Protein AF-A0A353M9H6-F1 (afdb_monomer)

Secondary structure (DSSP, 8-state):
-EEEEEEE--B-TT--BPPPEEEEEEE-----PPPEEEEEE--S--SSS-----EEEEE-SS--------SSS----

Mean predicted aligned error: 5.36 Å

Solvent-accessible surface 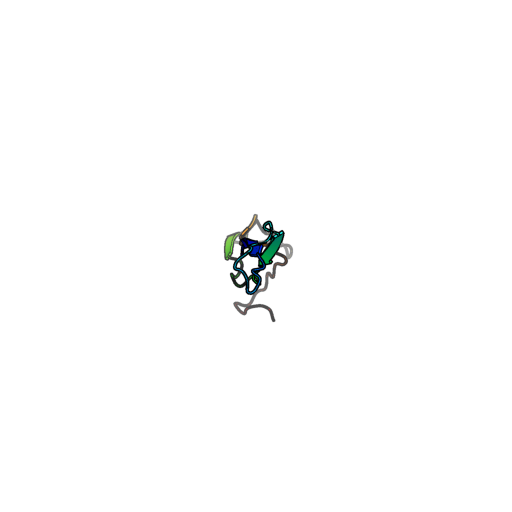area (backbone atoms only — not comparable to full-atom values): 5535 Å² total; per-residue (Å²): 110,51,77,48,76,48,76,47,69,53,69,54,96,89,66,55,67,55,75,77,48,74,52,76,49,76,44,81,64,84,88,79,81,74,70,43,77,72,48,77,41,62,69,97,72,73,97,56,94,74,75,65,76,75,40,78,42,72,52,48,97,85,68,80,90,78,88,87,88,76,98,59,103,63,84,87,130

pLDDT: mean 96.13, std 2.96, range [82.5, 98.69]

Nearest PDB structures (foldseek):
  8cem-assembly2_B  TM=5.744E-01  e=7.471E+00  Bos taurus
  3ua0-assembly1_B-2  TM=3.490E-01  e=8.000E+00  Bombyx mori

Radius of gyration: 26.87 Å; Cα contacts (8 Å, |Δi|>4): 88; chains: 1; bounding box: 64×20×66 Å

Sequence (77 aa):
AGSNTFYAWAKDAAGNVSLAKSASVTVTLPDTTVPVVGTFTLPATATTLTVPVSALTATDNVAVTGYLINQVATAPT

Foldseek 3Di:
DAKDKDWDWDADPVGDIDDIDIDIDDDDDDDDDDKDKDDWDWPPDDPDPDTDTPDTDIDDPPDDDDDDDDPDPDDDD

Structure (mmCIF, N/CA/C/O backbone):
data_AF-A0A353M9H6-F1
#
_entry.id   AF-A0A353M9H6-F1
#
loop_
_atom_site.group_PDB
_atom_site.id
_atom_site.type_symbol
_atom_site.label_atom_id
_atom_site.label_alt_id
_atom_site.label_comp_id
_atom_site.label_asym_id
_atom_site.label_entity_id
_atom_site.label_seq_id
_atom_site.pdbx_PDB_ins_code
_atom_site.Cartn_x
_atom_site.Cartn_y
_atom_site.Cartn_z
_atom_site.occupancy
_atom_site.B_iso_or_equiv
_atom_site.auth_seq_id
_atom_site.auth_comp_id
_atom_site.auth_asym_id
_atom_site.auth_atom_id
_atom_site.pdbx_PDB_model_num
ATOM 1 N N . ALA A 1 1 ? 9.058 -3.243 -7.513 1.00 84.12 1 ALA A N 1
ATOM 2 C CA . ALA A 1 1 ? 9.187 -1.798 -7.788 1.00 84.12 1 ALA A CA 1
ATOM 3 C C . ALA A 1 1 ? 10.647 -1.388 -7.628 1.00 84.12 1 ALA A C 1
ATOM 5 O O . ALA A 1 1 ? 11.382 -2.099 -6.951 1.00 84.12 1 ALA A O 1
ATOM 6 N N . GLY A 1 2 ? 11.076 -0.296 -8.254 1.00 91.31 2 GLY A N 1
ATOM 7 C CA . GLY A 1 2 ? 12.448 0.203 -8.129 1.00 91.31 2 GLY A CA 1
ATOM 8 C C . GLY A 1 2 ? 12.830 1.167 -9.247 1.00 91.31 2 GLY A C 1
ATOM 9 O O . GLY A 1 2 ? 12.158 1.225 -10.276 1.00 91.31 2 GLY A O 1
ATOM 10 N N . SER A 1 3 ? 13.910 1.920 -9.043 1.00 95.88 3 SER A N 1
ATOM 11 C CA . SER A 1 3 ? 14.499 2.776 -10.075 1.00 95.88 3 SER A CA 1
ATOM 12 C C . SER A 1 3 ? 15.728 2.094 -10.659 1.00 95.88 3 SER A C 1
ATOM 14 O O . SER A 1 3 ? 16.609 1.665 -9.914 1.00 95.88 3 SER A O 1
ATOM 16 N N . ASN A 1 4 ? 15.772 1.979 -11.983 1.00 96.62 4 ASN A N 1
ATOM 17 C CA . ASN A 1 4 ? 16.893 1.399 -12.712 1.00 96.62 4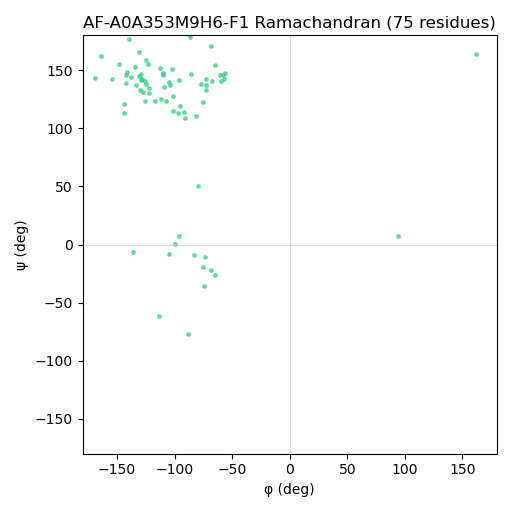 ASN A CA 1
ATOM 18 C C . ASN A 1 4 ? 17.432 2.425 -13.707 1.00 96.62 4 ASN A C 1
ATOM 20 O O . ASN A 1 4 ? 16.660 3.048 -14.437 1.00 96.62 4 ASN A O 1
ATOM 24 N N . THR A 1 5 ? 18.753 2.571 -13.767 1.00 97.94 5 THR A N 1
ATOM 25 C CA . THR A 1 5 ? 19.427 3.418 -14.758 1.00 97.94 5 THR A CA 1
ATOM 26 C C . THR A 1 5 ? 20.111 2.535 -15.789 1.00 97.94 5 THR A C 1
ATOM 28 O O . THR A 1 5 ? 20.942 1.696 -15.446 1.00 97.94 5 THR A O 1
ATOM 31 N N . PHE A 1 6 ? 19.764 2.738 -17.054 1.00 97.88 6 PHE A N 1
ATOM 32 C CA . PHE A 1 6 ? 20.337 2.039 -18.197 1.00 97.88 6 PHE A CA 1
ATOM 33 C C . PHE A 1 6 ? 21.350 2.929 -18.898 1.00 97.88 6 PHE A C 1
ATOM 35 O O . PHE A 1 6 ? 21.215 4.152 -18.894 1.00 97.88 6 PHE A O 1
ATOM 42 N N . TYR A 1 7 ? 22.340 2.301 -19.524 1.00 98.25 7 TYR A N 1
ATOM 43 C CA . TYR A 1 7 ? 23.408 2.969 -20.256 1.00 98.25 7 TYR A CA 1
ATOM 44 C C . TYR A 1 7 ? 23.481 2.413 -21.677 1.00 98.25 7 TYR A C 1
ATOM 46 O O . TYR A 1 7 ? 23.314 1.211 -21.883 1.00 98.25 7 TYR A O 1
ATOM 54 N N . ALA A 1 8 ? 23.721 3.284 -22.651 1.00 98.12 8 ALA A N 1
ATOM 55 C CA . ALA A 1 8 ? 23.809 2.938 -24.060 1.00 98.12 8 ALA A CA 1
ATOM 56 C C . ALA A 1 8 ? 25.062 3.540 -24.702 1.00 98.12 8 ALA A C 1
ATOM 58 O O . AL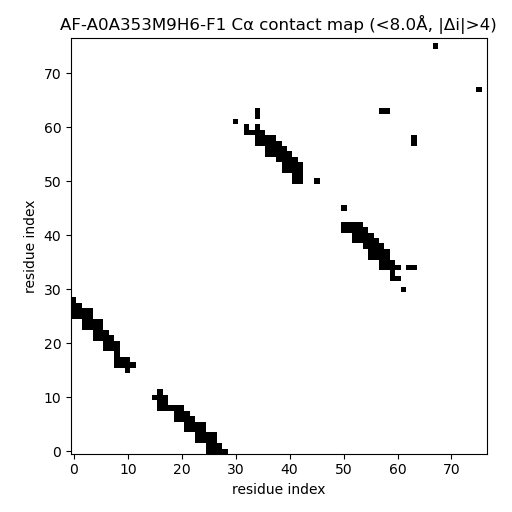A A 1 8 ? 25.463 4.665 -24.392 1.00 98.12 8 ALA A O 1
ATOM 59 N N . TRP A 1 9 ? 25.623 2.784 -25.644 1.00 98.56 9 TRP A N 1
ATOM 60 C CA . TRP A 1 9 ? 26.746 3.159 -26.497 1.00 98.56 9 TRP A CA 1
ATOM 61 C C . TRP A 1 9 ? 26.429 2.766 -27.939 1.00 98.56 9 TRP A C 1
ATOM 63 O O . TRP A 1 9 ? 25.706 1.796 -28.174 1.00 98.56 9 TRP A O 1
ATOM 73 N N . ALA A 1 10 ? 27.004 3.481 -28.901 1.00 98.31 10 ALA A N 1
ATOM 74 C CA . ALA A 1 10 ? 27.017 3.087 -30.305 1.00 98.31 10 ALA A CA 1
ATOM 75 C C . ALA A 1 10 ? 28.440 2.695 -30.719 1.00 98.31 10 ALA A C 1
ATOM 77 O O . ALA A 1 10 ? 29.407 3.263 -30.211 1.00 98.31 10 ALA A O 1
ATOM 78 N N . LYS A 1 11 ? 28.564 1.736 -31.641 1.00 98.38 11 LYS A N 1
ATOM 79 C CA . LYS A 1 11 ? 29.842 1.316 -32.227 1.00 98.38 11 LYS A CA 1
ATOM 80 C C . LYS A 1 11 ? 29.728 1.285 -33.748 1.00 98.38 11 LYS A C 1
ATOM 82 O O . LYS A 1 11 ? 28.751 0.740 -34.259 1.00 98.38 11 LYS A O 1
ATOM 87 N N . ASP A 1 12 ? 30.700 1.854 -34.451 1.00 98.00 12 ASP A N 1
ATOM 88 C CA . ASP A 1 12 ? 30.750 1.817 -35.917 1.00 98.00 12 ASP A CA 1
ATOM 89 C C . ASP A 1 12 ? 31.454 0.552 -36.458 1.00 98.00 12 ASP A C 1
ATOM 91 O O . ASP A 1 12 ? 31.929 -0.301 -35.704 1.00 98.00 12 ASP A O 1
ATOM 95 N N . ALA A 1 13 ? 31.515 0.415 -37.787 1.00 97.44 13 ALA A N 1
ATOM 96 C CA . ALA A 1 13 ? 32.162 -0.723 -38.446 1.00 97.44 13 ALA A CA 1
ATOM 97 C C . ALA A 1 13 ? 33.695 -0.743 -38.278 1.00 97.44 13 ALA A C 1
ATOM 99 O O . ALA A 1 13 ? 34.301 -1.806 -38.396 1.00 97.44 13 ALA A O 1
ATOM 100 N N . ALA A 1 14 ? 34.315 0.407 -37.993 1.00 98.06 14 ALA A N 1
ATOM 101 C CA . ALA A 1 14 ? 35.748 0.522 -37.726 1.00 98.06 14 ALA A CA 1
ATOM 102 C C . ALA A 1 14 ? 36.102 0.191 -36.262 1.00 98.06 14 ALA A C 1
ATOM 104 O O . ALA A 1 14 ? 37.277 0.053 -35.929 1.00 98.06 14 ALA A O 1
ATOM 105 N N . GLY A 1 15 ? 35.098 0.029 -35.395 1.00 98.12 15 GLY A N 1
ATOM 106 C CA . GLY A 1 15 ? 35.263 -0.318 -33.988 1.00 98.12 15 GLY A CA 1
ATOM 107 C C . GLY A 1 15 ? 35.306 0.877 -33.034 1.00 98.12 15 GLY A C 1
ATOM 108 O O . GLY A 1 15 ? 35.535 0.666 -31.843 1.00 98.12 15 GLY A O 1
ATOM 109 N N . ASN A 1 16 ? 35.051 2.105 -33.498 1.00 97.94 16 ASN A N 1
ATOM 110 C CA . ASN A 1 16 ? 34.994 3.276 -32.621 1.00 97.94 16 ASN A CA 1
ATOM 111 C C . ASN A 1 16 ? 33.714 3.240 -31.776 1.00 97.94 16 ASN A C 1
ATOM 113 O O . ASN A 1 16 ? 32.627 3.027 -32.316 1.00 97.94 16 ASN A O 1
ATOM 117 N N . VAL A 1 17 ? 33.828 3.473 -30.464 1.00 98.25 17 VAL A N 1
ATOM 118 C CA . VAL A 1 17 ? 32.703 3.454 -29.511 1.00 98.25 17 VAL A CA 1
ATOM 119 C C . VAL A 1 17 ? 32.389 4.871 -29.030 1.00 98.25 17 VAL A C 1
ATOM 121 O O . VAL A 1 17 ? 33.296 5.637 -28.707 1.00 98.25 17 VAL A O 1
ATOM 124 N N . SER A 1 18 ? 31.105 5.230 -28.974 1.00 98.69 18 SER A N 1
ATOM 125 C CA . SER A 1 18 ? 30.654 6.538 -28.488 1.00 98.69 18 SER A CA 1
ATOM 126 C C . SER A 1 18 ? 30.889 6.725 -26.984 1.00 98.69 18 SER A C 1
ATOM 128 O O . SER A 1 18 ? 31.145 5.778 -26.245 1.00 98.69 18 SER A O 1
ATOM 130 N N . LEU A 1 19 ? 30.689 7.948 -26.488 1.00 98.44 19 LEU A N 1
ATOM 131 C CA . LEU A 1 19 ? 30.449 8.156 -25.058 1.00 98.44 19 LEU A CA 1
ATOM 132 C C . LEU A 1 19 ? 29.123 7.502 -24.637 1.00 98.44 19 LEU A C 1
ATOM 134 O O . LEU A 1 19 ? 28.213 7.339 -25.457 1.00 98.44 19 LEU A O 1
ATOM 138 N N . ALA A 1 20 ? 29.018 7.148 -23.355 1.00 98.00 20 ALA A N 1
ATOM 139 C CA . ALA A 1 20 ? 27.790 6.607 -22.788 1.00 98.00 20 ALA A CA 1
ATOM 140 C C . ALA A 1 20 ? 26.691 7.679 -22.750 1.00 98.00 20 ALA A C 1
ATOM 142 O O . ALA A 1 20 ? 26.943 8.824 -22.365 1.00 98.00 20 ALA A O 1
ATOM 143 N N . LYS A 1 21 ? 25.453 7.287 -23.046 1.00 98.50 21 LYS A N 1
ATOM 144 C CA . LYS A 1 21 ? 24.257 7.996 -22.572 1.00 98.50 21 LYS A CA 1
ATOM 145 C C . LYS A 1 21 ? 23.504 7.130 -21.583 1.00 98.50 21 LYS A C 1
ATOM 147 O O . LYS A 1 21 ? 23.562 5.910 -21.682 1.00 98.50 21 LYS A O 1
ATOM 152 N N . SER A 1 22 ? 22.785 7.756 -20.661 1.00 97.81 22 SER A N 1
ATOM 153 C CA . SER A 1 22 ? 21.936 7.048 -19.712 1.00 97.81 22 SER A CA 1
ATOM 154 C C . SER A 1 22 ? 20.485 7.503 -19.770 1.00 97.81 22 SER A C 1
ATOM 156 O O . SER A 1 22 ? 20.175 8.618 -20.192 1.00 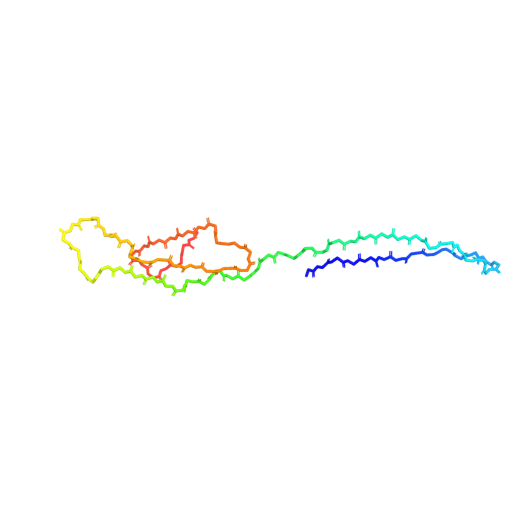97.81 22 SER A O 1
ATOM 158 N N . ALA A 1 23 ? 19.601 6.608 -19.342 1.00 98.25 23 ALA A N 1
ATOM 159 C CA . ALA A 1 23 ? 18.192 6.878 -19.105 1.00 98.25 23 ALA A CA 1
ATOM 160 C C . ALA A 1 23 ? 17.740 6.104 -17.864 1.00 98.25 23 ALA A C 1
ATOM 162 O O . ALA A 1 23 ? 18.128 4.950 -17.675 1.00 98.25 23 ALA A O 1
ATOM 163 N N . SER A 1 24 ? 16.921 6.732 -17.025 1.00 97.75 24 SER A N 1
ATOM 164 C CA . SER A 1 24 ? 16.369 6.097 -15.828 1.00 97.75 24 SER A CA 1
ATOM 165 C C . SER A 1 24 ? 14.908 5.728 -16.038 1.00 97.75 24 SER A C 1
ATOM 167 O O . SER A 1 24 ? 14.143 6.491 -16.627 1.00 97.75 24 SER A O 1
ATOM 169 N N . VAL A 1 25 ? 14.527 4.559 -15.533 1.00 97.56 25 VAL A N 1
ATOM 170 C CA . VAL A 1 25 ? 13.158 4.049 -15.546 1.00 97.56 25 VAL A CA 1
ATOM 171 C C . VAL A 1 25 ? 12.765 3.689 -14.123 1.00 97.56 25 VAL A C 1
ATOM 173 O O . VAL A 1 25 ? 13.414 2.864 -13.474 1.00 97.56 25 VAL A O 1
ATOM 176 N N . THR A 1 26 ? 11.670 4.281 -13.657 1.00 97.12 26 THR A N 1
ATOM 177 C CA . THR A 1 26 ? 11.041 3.914 -12.390 1.00 97.12 26 THR A CA 1
ATOM 178 C C . THR A 1 26 ? 9.925 2.920 -12.664 1.00 97.12 26 THR A C 1
ATOM 180 O O . THR A 1 26 ? 8.967 3.230 -13.368 1.00 97.12 26 THR A O 1
ATOM 183 N N . VAL A 1 27 ? 10.042 1.726 -12.091 1.00 95.38 27 VAL A N 1
ATOM 184 C CA . VAL A 1 27 ? 9.009 0.692 -12.145 1.00 95.38 27 VAL A CA 1
ATOM 185 C C . VAL A 1 27 ? 8.195 0.755 -10.860 1.00 95.38 27 VAL A C 1
ATOM 187 O O . VAL A 1 27 ? 8.701 0.422 -9.783 1.00 95.38 27 VAL A O 1
ATOM 190 N N . THR A 1 28 ? 6.928 1.138 -10.971 1.00 93.00 28 THR A N 1
ATOM 191 C CA . THR A 1 28 ? 5.925 0.967 -9.916 1.00 93.00 28 THR A CA 1
ATOM 192 C C . THR A 1 28 ? 5.139 -0.314 -10.180 1.00 93.00 28 THR A C 1
ATOM 194 O O . THR A 1 28 ? 4.891 -0.680 -11.326 1.00 93.00 28 THR A O 1
ATOM 197 N N . LEU A 1 29 ? 4.806 -1.042 -9.117 1.00 91.94 29 LEU A N 1
ATOM 198 C CA . LEU A 1 29 ? 3.921 -2.203 -9.197 1.00 91.94 29 LEU A CA 1
ATOM 199 C C . LEU A 1 29 ? 2.601 -1.832 -8.517 1.00 91.94 29 LEU A C 1
ATOM 201 O O . LEU A 1 29 ? 2.644 -1.052 -7.562 1.00 91.94 29 LEU A O 1
ATOM 205 N N . PRO A 1 30 ? 1.458 -2.346 -9.001 1.00 93.44 30 PRO A N 1
ATOM 206 C CA . PRO A 1 30 ? 0.194 -2.163 -8.308 1.00 93.44 30 PRO A CA 1
ATOM 207 C C . PRO A 1 30 ? 0.274 -2.790 -6.917 1.00 93.44 30 PRO A C 1
ATOM 209 O O . PRO A 1 30 ? 0.936 -3.814 -6.725 1.00 93.44 30 PRO A O 1
ATOM 212 N N . ASP A 1 31 ? -0.403 -2.165 -5.962 1.00 95.25 31 ASP A N 1
ATOM 213 C CA . ASP A 1 31 ? -0.550 -2.751 -4.641 1.00 95.25 31 ASP A CA 1
ATOM 214 C C . ASP A 1 31 ? -1.530 -3.923 -4.687 1.00 95.25 31 ASP A C 1
ATOM 216 O O . ASP A 1 31 ? -2.555 -3.870 -5.368 1.00 95.25 31 ASP A O 1
ATOM 220 N N . THR A 1 32 ? -1.175 -5.000 -3.999 1.00 95.75 32 THR A N 1
ATOM 221 C CA . THR A 1 32 ? -1.938 -6.259 -3.983 1.00 95.75 32 THR A CA 1
ATOM 222 C C . THR A 1 32 ? -2.069 -6.846 -2.588 1.00 95.75 32 THR A C 1
ATOM 224 O O . THR A 1 32 ? -2.780 -7.835 -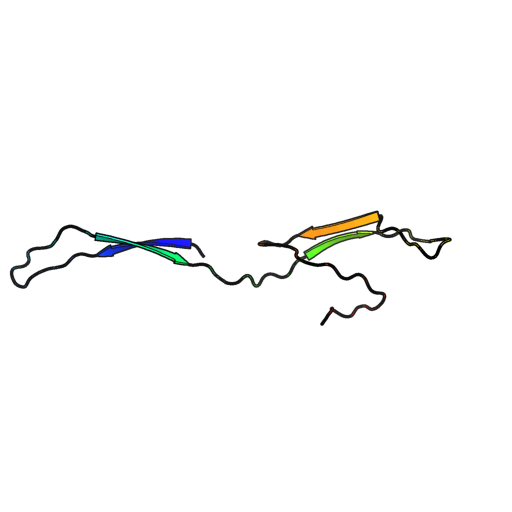2.405 1.00 95.75 32 THR A O 1
ATOM 227 N N . THR A 1 33 ? -1.392 -6.264 -1.603 1.00 96.69 33 THR A N 1
ATOM 228 C CA . THR A 1 33 ? -1.553 -6.679 -0.217 1.00 96.69 33 THR A CA 1
ATOM 229 C C . THR A 1 33 ? -2.865 -6.101 0.287 1.00 96.69 33 THR A C 1
ATOM 231 O O . THR A 1 33 ? -3.220 -4.971 -0.029 1.00 96.69 33 THR A O 1
ATOM 234 N N . VAL A 1 34 ? -3.616 -6.898 1.037 1.00 95.94 34 VAL A N 1
ATOM 235 C CA . VAL A 1 34 ? -4.845 -6.420 1.665 1.00 95.94 34 VAL A CA 1
ATOM 236 C C . VAL A 1 34 ? -4.530 -5.770 3.014 1.00 95.94 34 VAL A C 1
ATOM 238 O O . VAL A 1 34 ? -3.663 -6.280 3.734 1.00 95.94 34 VAL A O 1
ATOM 241 N N . PRO A 1 35 ? -5.286 -4.731 3.417 1.00 97.69 35 PRO A N 1
ATOM 242 C CA . PRO A 1 35 ? -5.185 -4.182 4.758 1.00 97.69 35 PRO A CA 1
ATOM 243 C C . PRO A 1 35 ? -5.457 -5.235 5.834 1.00 97.69 35 PRO A C 1
ATOM 245 O O . PRO A 1 35 ? -6.325 -6.100 5.685 1.00 97.69 35 PRO A O 1
ATOM 248 N N . VAL A 1 36 ? -4.768 -5.114 6.966 1.00 97.75 36 VAL A N 1
ATOM 249 C CA . VAL A 1 36 ? -4.964 -5.966 8.145 1.00 97.75 36 VAL A CA 1
ATOM 250 C C . VAL A 1 36 ? -5.567 -5.134 9.268 1.00 97.75 36 VAL A C 1
ATOM 252 O O . VAL A 1 36 ? -4.998 -4.116 9.661 1.00 97.75 36 VAL A O 1
ATOM 255 N N . VAL A 1 37 ? -6.702 -5.578 9.814 1.00 97.44 37 VAL A N 1
ATOM 256 C CA . VAL A 1 37 ? -7.256 -5.019 11.055 1.00 97.44 37 VAL A CA 1
ATOM 257 C C . VAL A 1 37 ? -6.434 -5.548 12.228 1.00 97.44 37 VAL A C 1
ATOM 259 O O . VAL A 1 37 ? -6.317 -6.758 12.407 1.00 97.44 37 VAL A O 1
ATOM 262 N N . GLY A 1 38 ? -5.857 -4.642 13.015 1.00 97.69 38 GLY A N 1
ATOM 263 C CA . GLY A 1 38 ? -5.073 -4.979 14.201 1.00 97.69 38 GLY A CA 1
ATOM 264 C C . GLY A 1 38 ? -5.958 -5.091 15.438 1.00 97.69 38 GLY A C 1
ATOM 265 O O . GLY A 1 38 ? -6.289 -6.181 15.897 1.00 97.69 38 GLY A O 1
ATOM 266 N N . THR A 1 39 ? -6.351 -3.945 15.988 1.00 97.88 39 THR A N 1
ATOM 267 C CA . THR A 1 39 ? -7.276 -3.859 17.123 1.00 97.88 39 THR A CA 1
ATOM 268 C C . THR A 1 39 ? -8.658 -3.435 16.653 1.00 97.88 39 THR A C 1
ATOM 270 O O . THR A 1 39 ? -8.792 -2.512 15.857 1.00 97.88 39 THR A O 1
ATOM 273 N N . PHE A 1 40 ? -9.692 -4.083 17.181 1.00 97.62 40 PHE A N 1
ATOM 274 C CA . PHE A 1 40 ? -11.072 -3.629 17.071 1.00 97.62 40 PHE A CA 1
ATOM 275 C C 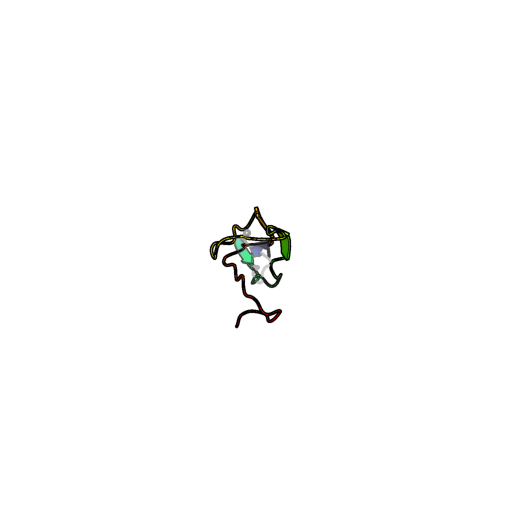. PHE A 1 40 ? -11.800 -3.968 18.370 1.00 97.62 40 PHE A C 1
ATOM 277 O O . PHE A 1 40 ? -11.952 -5.142 18.708 1.00 97.62 40 PHE A O 1
ATOM 284 N N . THR A 1 41 ? -12.195 -2.952 19.133 1.00 98.06 41 THR A N 1
ATOM 285 C CA . THR A 1 41 ? -12.853 -3.137 20.431 1.00 98.06 41 THR A CA 1
ATOM 286 C C . THR A 1 41 ? -14.083 -2.255 20.562 1.00 98.06 41 THR A C 1
ATOM 288 O O . THR A 1 41 ? -14.083 -1.073 20.208 1.00 98.06 41 THR A O 1
ATOM 291 N N . LEU A 1 42 ? -15.134 -2.856 21.111 1.00 97.69 42 LEU A N 1
ATOM 292 C CA . LEU A 1 42 ? -16.394 -2.218 21.465 1.00 97.69 42 LEU A CA 1
ATOM 293 C C . LEU A 1 42 ? -16.678 -2.489 22.951 1.00 97.69 42 LEU A C 1
ATOM 295 O O . LEU A 1 42 ? -16.171 -3.473 23.501 1.00 97.69 42 LEU A O 1
ATOM 299 N N . PRO A 1 43 ? -17.516 -1.675 23.608 1.00 97.31 43 PRO A N 1
ATOM 300 C CA . PRO A 1 43 ? -18.077 -2.034 24.902 1.00 97.31 43 PRO A CA 1
ATOM 301 C C . PRO A 1 43 ? -18.841 -3.362 24.821 1.00 97.31 43 PRO A C 1
ATOM 303 O O . PRO A 1 43 ? -19.563 -3.606 23.857 1.00 97.31 43 PRO A O 1
ATOM 306 N N . ALA A 1 44 ? -18.744 -4.192 25.862 1.00 96.75 44 ALA A N 1
ATOM 307 C CA . ALA A 1 44 ? -19.488 -5.455 25.932 1.00 96.75 44 ALA A CA 1
ATOM 308 C C . ALA A 1 44 ? -21.014 -5.247 26.008 1.00 96.75 44 ALA A C 1
ATOM 310 O O . ALA A 1 44 ? -21.786 -6.110 25.599 1.00 96.75 44 ALA A O 1
ATOM 311 N N . THR A 1 45 ? -21.447 -4.098 26.533 1.00 96.25 45 THR A N 1
ATOM 312 C CA . THR A 1 45 ? -22.854 -3.700 26.658 1.00 96.25 45 THR A CA 1
ATOM 313 C C . THR A 1 45 ? -23.004 -2.206 26.385 1.00 96.25 45 THR A C 1
ATOM 315 O O . THR A 1 45 ? -22.146 -1.422 26.794 1.00 96.25 45 THR A O 1
ATOM 318 N N . ALA A 1 46 ? -24.120 -1.799 25.780 1.00 96.62 46 ALA A N 1
ATOM 319 C CA . ALA A 1 46 ? -24.505 -0.399 25.618 1.00 96.62 46 ALA A CA 1
ATOM 320 C C . ALA A 1 46 ? -25.949 -0.191 26.097 1.00 96.62 46 ALA A C 1
ATOM 322 O O . ALA A 1 46 ? -26.811 -1.035 25.871 1.00 96.62 46 ALA A O 1
ATOM 323 N N . THR A 1 47 ? -26.213 0.937 26.758 1.00 97.06 47 THR A N 1
ATOM 324 C CA . THR A 1 47 ? -27.554 1.328 27.239 1.00 97.06 47 THR A CA 1
ATOM 325 C C . THR A 1 47 ? -28.241 2.340 26.321 1.00 97.06 47 THR A C 1
ATOM 327 O O . THR A 1 47 ? -29.358 2.771 26.594 1.00 97.06 47 THR A O 1
ATOM 330 N N . THR A 1 48 ? -27.580 2.729 25.227 1.00 96.44 48 THR A N 1
ATOM 331 C CA . THR A 1 48 ? -28.100 3.652 24.213 1.00 96.44 48 THR A CA 1
ATOM 332 C C . THR A 1 48 ? -27.887 3.063 22.820 1.00 96.44 48 THR A C 1
ATOM 334 O O . THR A 1 48 ? -27.105 2.128 22.655 1.00 96.44 48 THR A O 1
ATOM 337 N N . LEU A 1 49 ? -28.553 3.626 21.810 1.00 96.12 49 LEU A N 1
ATOM 338 C CA . LEU A 1 49 ? -28.377 3.214 20.412 1.00 96.12 49 LEU A CA 1
ATOM 339 C C . LEU A 1 49 ? -27.043 3.682 19.805 1.00 96.12 49 LEU A C 1
ATOM 341 O O . LEU A 1 49 ? -26.665 3.224 18.731 1.00 96.12 49 LEU A O 1
ATOM 345 N N . THR A 1 50 ? -26.319 4.568 20.492 1.00 95.81 50 THR A N 1
ATOM 346 C CA . THR A 1 50 ? -24.970 4.976 20.106 1.00 95.81 50 THR A CA 1
ATOM 347 C C . THR A 1 50 ? -23.963 4.062 20.794 1.00 95.81 50 THR A C 1
ATOM 349 O O . THR A 1 50 ? -23.757 4.149 22.006 1.00 95.81 50 THR A O 1
ATOM 352 N N . VAL A 1 51 ? -23.315 3.194 20.018 1.00 96.00 51 VAL A N 1
ATOM 353 C CA . VAL A 1 51 ? -22.233 2.325 20.500 1.00 96.00 51 VAL A CA 1
ATOM 354 C C . VAL A 1 51 ? -20.892 2.932 20.078 1.00 96.00 51 VAL A C 1
ATOM 356 O O . VAL A 1 51 ? -20.631 3.023 18.878 1.00 96.00 51 VAL A O 1
ATOM 359 N N . PRO A 1 52 ? -20.036 3.378 21.015 1.00 95.75 52 PRO A N 1
ATOM 360 C CA . PRO A 1 52 ? -18.737 3.932 20.659 1.00 95.75 52 PRO A CA 1
ATOM 361 C C . PRO A 1 52 ? -17.775 2.827 20.207 1.00 95.75 52 PRO A C 1
ATOM 363 O O . PRO A 1 52 ? -17.733 1.747 20.796 1.00 95.75 52 PRO A O 1
ATOM 366 N N . VAL A 1 53 ? -16.946 3.128 19.208 1.00 97.25 53 VAL A N 1
ATOM 367 C CA . VAL A 1 53 ? -15.780 2.303 18.867 1.00 97.25 53 VAL A CA 1
ATOM 368 C C . VAL A 1 53 ? -14.649 2.676 19.822 1.00 97.25 53 VAL A C 1
ATOM 370 O O . VAL A 1 53 ? -14.141 3.793 19.765 1.00 97.25 53 VAL A O 1
ATOM 373 N N . SER A 1 54 ? -14.285 1.772 20.735 1.00 96.69 54 SER A N 1
ATOM 374 C CA . SER A 1 54 ? -13.277 2.040 21.772 1.00 96.69 54 SER A CA 1
ATOM 375 C C . SER A 1 54 ? -11.854 2.041 21.214 1.00 96.69 54 SER A C 1
ATOM 377 O O . SER A 1 54 ? -11.027 2.839 21.649 1.00 96.69 54 SER A O 1
ATOM 379 N N . ALA A 1 55 ? -11.574 1.176 20.241 1.00 97.75 55 ALA A N 1
ATOM 380 C CA . ALA A 1 55 ? -10.360 1.217 19.437 1.00 97.75 55 ALA A CA 1
ATOM 381 C C . ALA A 1 55 ? -10.612 0.568 18.074 1.00 97.75 55 ALA A C 1
ATOM 383 O O . ALA A 1 55 ? -11.302 -0.448 17.983 1.00 97.75 55 ALA A O 1
ATOM 384 N N . LEU A 1 56 ? -10.015 1.136 17.030 1.00 97.88 56 LEU A N 1
ATOM 385 C CA . LEU A 1 56 ? -9.920 0.533 15.707 1.00 97.88 56 LEU A CA 1
ATOM 386 C C . LEU A 1 56 ? -8.565 0.903 15.107 1.00 97.88 56 LEU A C 1
ATOM 388 O O . LEU A 1 56 ? -8.264 2.086 14.956 1.00 97.88 56 LEU A O 1
ATOM 392 N N . THR A 1 57 ? -7.752 -0.096 14.778 1.00 97.88 57 THR A N 1
ATOM 393 C CA . THR A 1 57 ? -6.501 0.091 14.040 1.00 97.88 57 THR A CA 1
ATOM 394 C C . THR A 1 57 ? -6.457 -0.837 12.840 1.00 97.88 57 THR A C 1
ATOM 396 O O . THR A 1 57 ? -6.893 -1.987 12.904 1.00 97.88 57 THR A O 1
ATOM 399 N N . ALA A 1 58 ? -5.910 -0.332 11.742 1.00 98.31 58 ALA A N 1
ATOM 400 C CA . ALA A 1 58 ? -5.593 -1.119 10.568 1.00 98.31 58 ALA A CA 1
ATOM 401 C C . ALA A 1 58 ? -4.275 -0.634 9.972 1.00 98.31 58 ALA A C 1
ATOM 403 O O . ALA A 1 58 ? -3.932 0.547 10.073 1.00 98.31 58 ALA A O 1
ATOM 404 N N . THR A 1 59 ? -3.541 -1.555 9.364 1.00 98.31 59 THR A N 1
ATOM 405 C CA . THR A 1 59 ? -2.273 -1.273 8.694 1.00 98.31 59 THR A CA 1
ATOM 406 C C . THR A 1 59 ? -2.290 -1.856 7.296 1.00 98.31 59 THR A C 1
ATOM 408 O O . THR A 1 59 ? -2.856 -2.926 7.078 1.00 98.31 59 THR A O 1
ATOM 411 N N . ASP A 1 60 ? -1.620 -1.169 6.384 1.00 98.38 60 ASP A N 1
ATOM 412 C CA . ASP A 1 60 ? -1.415 -1.587 5.005 1.00 98.38 60 ASP A CA 1
ATOM 413 C C . ASP A 1 60 ? -0.056 -1.050 4.519 1.00 98.38 60 ASP A C 1
ATOM 415 O O . ASP A 1 60 ? 0.456 -0.079 5.089 1.00 98.38 60 ASP A O 1
ATOM 419 N N .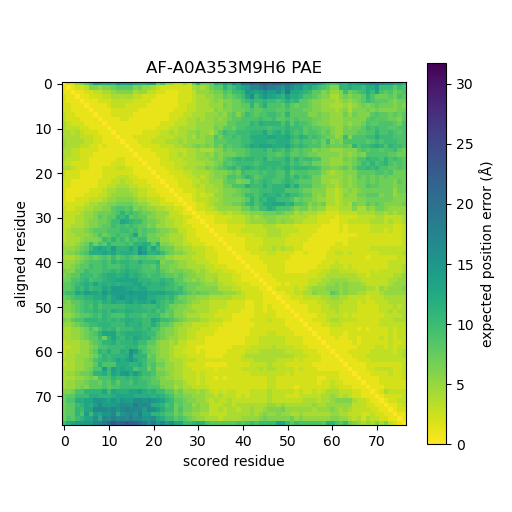 ASN A 1 61 ? 0.570 -1.681 3.524 1.00 95.69 61 ASN A N 1
ATOM 420 C CA . ASN A 1 61 ? 1.881 -1.249 3.019 1.00 95.69 61 ASN A CA 1
ATOM 421 C C . ASN A 1 61 ? 1.814 0.007 2.144 1.00 95.69 61 ASN A C 1
ATOM 423 O O . ASN A 1 61 ? 2.858 0.639 1.960 1.00 95.69 61 ASN A O 1
ATOM 427 N N . VAL A 1 62 ? 0.648 0.366 1.602 1.00 95.50 62 VAL A N 1
ATOM 428 C CA . VAL A 1 62 ? 0.470 1.620 0.862 1.00 95.50 62 VAL A CA 1
ATOM 429 C C . VAL A 1 62 ? -0.466 2.551 1.610 1.00 95.50 62 VAL A C 1
ATOM 431 O O . VAL A 1 62 ? -0.042 3.645 1.990 1.00 95.50 62 VAL A O 1
ATOM 434 N N . ALA A 1 63 ? -1.721 2.150 1.821 1.00 95.62 63 ALA A N 1
ATOM 435 C CA . ALA A 1 63 ? -2.700 2.978 2.519 1.00 95.62 63 ALA A CA 1
ATOM 436 C C . ALA A 1 63 ? -3.975 2.209 2.880 1.00 95.62 63 ALA A C 1
ATOM 438 O O . ALA A 1 63 ? -4.530 1.470 2.074 1.00 95.62 63 ALA A O 1
ATOM 439 N N . VAL A 1 64 ? -4.540 2.521 4.048 1.00 97.62 64 VAL A N 1
ATOM 440 C CA . VAL A 1 64 ? -5.934 2.184 4.368 1.00 97.62 64 VAL A CA 1
ATOM 441 C C . VAL A 1 64 ? -6.820 3.360 3.959 1.00 97.62 64 VAL A C 1
ATOM 443 O O . VAL A 1 64 ? -6.708 4.445 4.526 1.00 97.62 64 VAL A O 1
ATOM 446 N N . THR A 1 65 ? -7.693 3.164 2.970 1.00 96.94 65 THR A N 1
ATOM 447 C CA . THR A 1 65 ? -8.518 4.242 2.383 1.00 96.94 65 THR A CA 1
ATOM 448 C C . THR A 1 65 ? -9.982 4.214 2.815 1.00 96.94 65 THR A C 1
ATOM 450 O O . THR A 1 65 ? -10.722 5.156 2.535 1.00 96.94 65 THR A O 1
ATOM 453 N N . GLY A 1 66 ? -10.412 3.170 3.520 1.00 96.00 66 GLY A N 1
ATOM 454 C CA . GLY A 1 66 ? -11.790 3.024 3.966 1.00 96.00 66 GLY A CA 1
ATOM 455 C C . GLY A 1 66 ? -11.944 1.983 5.065 1.00 96.00 66 GLY A C 1
ATOM 456 O O . GLY A 1 66 ? -11.075 1.140 5.278 1.00 96.00 66 GLY A O 1
ATOM 457 N N . TYR A 1 67 ? -13.078 2.060 5.755 1.00 95.69 67 TYR A N 1
ATOM 458 C CA . TYR A 1 67 ? -13.484 1.133 6.804 1.00 95.69 67 TYR A CA 1
ATOM 459 C C . TYR A 1 67 ? -14.972 0.823 6.634 1.00 95.69 67 TYR A C 1
ATOM 461 O O . TYR A 1 67 ? -15.753 1.713 6.294 1.00 95.69 67 TYR A O 1
ATOM 469 N N . LEU A 1 68 ? -15.374 -0.414 6.923 1.00 94.94 68 LEU A N 1
ATOM 470 C CA . LEU A 1 68 ? -16.775 -0.788 7.093 1.00 94.94 68 LEU A CA 1
ATOM 471 C C . LEU A 1 68 ? -16.935 -1.503 8.433 1.00 94.94 68 LEU A C 1
ATOM 473 O O . LEU A 1 68 ? -16.209 -2.448 8.727 1.00 94.94 68 LEU A O 1
ATOM 477 N N . ILE A 1 69 ? -17.923 -1.073 9.212 1.00 95.06 69 ILE A N 1
ATOM 478 C CA . ILE A 1 69 ? -18.418 -1.797 10.380 1.00 95.06 69 ILE A CA 1
ATOM 479 C C . ILE A 1 69 ? -19.874 -2.148 10.089 1.00 95.06 69 ILE A C 1
ATOM 481 O O . ILE A 1 69 ? -20.685 -1.269 9.801 1.00 95.06 69 ILE A O 1
ATOM 485 N N . ASN A 1 70 ? -20.208 -3.430 10.150 1.00 94.06 70 ASN A N 1
ATOM 486 C CA . ASN A 1 70 ? -21.560 -3.941 9.963 1.00 94.06 70 ASN A CA 1
ATOM 487 C C . ASN A 1 70 ? -21.833 -5.074 10.970 1.00 94.06 70 ASN A C 1
ATOM 4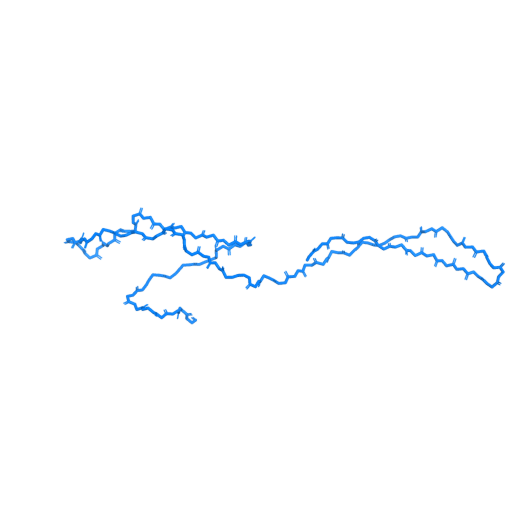89 O O . ASN A 1 70 ? -20.974 -5.448 11.765 1.00 94.06 70 ASN A O 1
ATOM 493 N N . GLN A 1 71 ? -23.058 -5.595 10.968 1.00 94.25 71 GLN A N 1
ATOM 494 C CA . GLN A 1 71 ? -23.490 -6.650 11.896 1.00 94.25 71 GLN A CA 1
ATOM 495 C C . GLN A 1 71 ? -23.394 -8.058 11.285 1.00 94.25 71 GLN A C 1
ATOM 497 O O . GLN A 1 71 ? -23.874 -9.020 11.878 1.00 94.25 71 GLN A O 1
ATOM 502 N N . VAL A 1 72 ? -22.812 -8.188 10.088 1.00 94.69 72 VAL A N 1
ATOM 503 C CA . VAL A 1 72 ? -22.716 -9.455 9.351 1.00 94.69 72 VAL A CA 1
ATOM 504 C C . VAL A 1 72 ? -21.264 -9.749 9.002 1.00 94.69 72 VAL A C 1
ATOM 506 O O . VAL A 1 72 ? -20.536 -8.869 8.562 1.00 94.69 72 VAL A O 1
ATOM 509 N N . ALA A 1 73 ? -20.838 -11.003 9.149 1.00 92.38 73 ALA A N 1
ATOM 510 C CA . ALA A 1 73 ? -19.477 -11.437 8.827 1.00 92.38 73 ALA A CA 1
ATOM 511 C C . ALA A 1 73 ? -19.288 -11.653 7.312 1.00 92.38 73 ALA A C 1
ATOM 513 O O . ALA A 1 73 ? -18.855 -12.712 6.862 1.00 92.38 73 ALA A O 1
ATOM 514 N N . THR A 1 74 ? -19.672 -10.662 6.510 1.00 91.38 74 THR A N 1
ATOM 515 C CA . THR A 1 74 ? -19.541 -10.675 5.051 1.00 91.38 74 THR A CA 1
ATOM 516 C C . THR A 1 74 ? -18.720 -9.473 4.629 1.00 91.38 74 THR A C 1
ATOM 518 O O . THR A 1 74 ? -18.991 -8.350 5.061 1.00 91.38 74 THR A O 1
ATOM 521 N N . ALA A 1 75 ? -17.706 -9.722 3.799 1.00 89.75 75 ALA A N 1
ATOM 522 C CA . ALA A 1 75 ? -16.876 -8.663 3.254 1.00 89.75 75 ALA A CA 1
ATOM 523 C C . ALA A 1 75 ? -17.737 -7.667 2.447 1.00 89.75 75 ALA A C 1
ATOM 525 O O . ALA A 1 75 ? -18.659 -8.101 1.750 1.00 89.75 75 ALA A O 1
ATOM 526 N N . PRO A 1 76 ? -17.461 -6.352 2.540 1.00 88.50 76 PRO A N 1
ATOM 527 C CA . PRO A 1 76 ? -18.086 -5.363 1.667 1.00 88.50 76 PRO A CA 1
ATOM 528 C C . PRO A 1 76 ? -17.860 -5.685 0.187 1.00 88.50 76 PRO A C 1
ATOM 530 O O . PRO A 1 76 ? -16.806 -6.208 -0.175 1.00 88.50 76 PRO A O 1
ATOM 533 N N . THR A 1 77 ? -18.838 -5.329 -0.648 1.00 82.50 77 THR A N 1
ATOM 534 C CA . THR 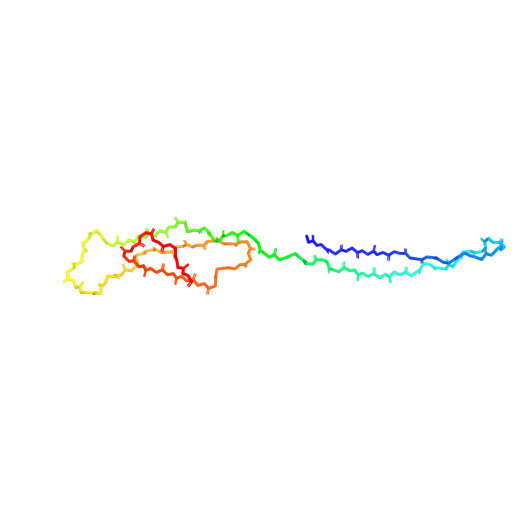A 1 77 ? -18.757 -5.360 -2.119 1.00 82.50 77 THR A CA 1
ATOM 535 C C . THR A 1 77 ? -18.470 -3.985 -2.687 1.00 82.50 77 THR A C 1
ATOM 537 O O . THR A 1 77 ? -19.104 -3.032 -2.175 1.00 82.50 77 THR A O 1
#